Protein AF-A0A0S4UGH5-F1 (afdb_monomer_lite)

Organism: Ralstonia solanacearum (NCBI:txid305)

Sequence (175 aa):
MAAPFGVRGSTAAADANTAAAGRVADAANAARAVGTPGELASASAAGRVFVAPSGTSIPLPEMASMTNVEVRQWYLAQEAKIPSLIDSSASLEQQAYQAWSLRNTFRTAAREAMADQEAAAQLNATRPHMTWAETVKKYSSEYSGNDLWNQIIGAAQRSNSAVNKSLGVKPPGAQ

Secondary structure (DSSP, 8-state):
------------------------------------S-------SS--EEE-TTS-EEEPPPTT-B-HHHHHHHHHHHHHHHHHHS-TTS-HHHHHHHHHHHHHHHHHHHHHHBS-HHHHHHHHHHSPPPPHHHHHHHHTTT--HHHHHHHHHHHHH---HHHHHHTTPPPTT--

pLDDT: mean 75.73, std 24.91, range [29.59, 97.38]

Radius of gyration: 28.82 Å; chains: 1; bounding box: 57×75×80 Å

Structure (mmCIF, N/CA/C/O backbone):
data_AF-A0A0S4UGH5-F1
#
_entry.id   AF-A0A0S4UGH5-F1
#
loop_
_atom_site.group_PDB
_atom_site.id
_atom_site.type_symbol
_atom_site.label_atom_id
_atom_site.label_alt_id
_atom_site.label_comp_id
_atom_site.label_asym_id
_atom_site.label_entity_id
_atom_site.label_seq_id
_atom_site.pdbx_PDB_ins_code
_atom_site.Cartn_x
_atom_site.Cartn_y
_atom_site.Cartn_z
_atom_site.occupancy
_atom_site.B_iso_or_equiv
_atom_site.auth_seq_id
_atom_site.auth_comp_id
_atom_site.auth_asym_id
_atom_site.auth_atom_id
_atom_site.pdbx_PDB_model_num
ATOM 1 N N . MET A 1 1 ? -6.280 52.628 57.276 1.00 40.28 1 MET A N 1
ATOM 2 C CA . MET A 1 1 ? -5.200 52.599 58.289 1.00 40.28 1 MET A CA 1
ATOM 3 C C . MET A 1 1 ? -4.227 51.512 57.850 1.00 40.28 1 MET A C 1
ATOM 5 O O . MET A 1 1 ? -4.601 50.354 57.869 1.00 40.28 1 MET A O 1
ATOM 9 N N . ALA A 1 2 ? -3.232 51.859 57.034 1.00 40.91 2 ALA A N 1
ATOM 10 C CA . ALA A 1 2 ? -1.890 52.305 57.436 1.00 40.91 2 ALA A CA 1
ATOM 11 C C . ALA A 1 2 ? -1.014 51.129 57.915 1.00 40.91 2 ALA A C 1
ATOM 13 O O . ALA A 1 2 ? -1.174 50.641 59.028 1.00 40.91 2 ALA A O 1
ATOM 14 N N . ALA A 1 3 ? -0.101 50.693 57.040 1.00 46.31 3 ALA A N 1
ATOM 15 C CA . ALA A 1 3 ? 1.063 49.883 57.397 1.00 46.31 3 ALA A CA 1
ATOM 16 C C . ALA A 1 3 ? 2.034 50.693 58.276 1.00 46.31 3 ALA A C 1
ATOM 18 O O . ALA A 1 3 ? 1.967 51.927 58.286 1.00 46.31 3 ALA A O 1
ATOM 19 N N . PRO A 1 4 ? 3.013 50.025 58.906 1.00 54.34 4 PRO A N 1
ATOM 20 C CA . PRO A 1 4 ? 4.362 50.563 58.777 1.00 54.34 4 PRO A CA 1
ATOM 21 C C . PRO A 1 4 ? 5.455 49.522 58.500 1.00 54.34 4 PRO A C 1
ATOM 23 O O . PRO A 1 4 ? 5.439 48.381 58.953 1.00 54.34 4 PRO A O 1
ATOM 26 N N . PHE A 1 5 ? 6.415 50.025 57.730 1.00 37.19 5 PHE A N 1
ATOM 27 C CA . PHE A 1 5 ? 7.707 49.485 57.333 1.00 37.19 5 PHE A CA 1
ATOM 28 C C . PHE A 1 5 ? 8.658 49.219 58.513 1.00 37.19 5 PHE A C 1
ATOM 30 O O . PHE A 1 5 ? 8.612 49.913 59.526 1.00 37.19 5 PHE A O 1
ATOM 37 N N . GLY A 1 6 ? 9.629 48.325 58.295 1.00 37.12 6 GLY A N 1
ATOM 38 C CA . GLY A 1 6 ? 10.841 48.199 59.110 1.00 37.12 6 GLY A CA 1
ATOM 39 C C . GLY A 1 6 ? 11.999 47.583 58.317 1.00 37.12 6 GLY A C 1
ATOM 40 O O . GLY A 1 6 ? 12.003 46.390 58.049 1.00 37.12 6 GLY A O 1
ATOM 41 N N . VAL A 1 7 ? 12.957 48.426 57.924 1.00 44.06 7 VAL A N 1
ATOM 42 C CA . VAL A 1 7 ? 14.185 48.146 57.151 1.00 44.06 7 VAL A CA 1
ATOM 43 C C . VAL A 1 7 ? 15.385 47.894 58.078 1.00 44.06 7 VAL A C 1
ATOM 45 O O . VAL A 1 7 ? 15.511 48.596 59.079 1.00 44.06 7 VAL A O 1
ATOM 48 N N . ARG A 1 8 ? 16.294 46.984 57.679 1.00 39.44 8 ARG A N 1
ATOM 49 C CA . ARG A 1 8 ? 17.790 46.981 57.779 1.00 39.44 8 ARG A CA 1
ATOM 50 C C . ARG A 1 8 ? 18.245 45.516 57.645 1.00 39.44 8 ARG A C 1
ATOM 52 O O . ARG A 1 8 ? 17.693 44.670 58.325 1.00 39.44 8 ARG A O 1
ATOM 59 N N . GLY A 1 9 ? 19.157 45.086 56.774 1.00 35.06 9 GLY A N 1
ATOM 60 C CA . GLY A 1 9 ? 20.346 45.717 56.207 1.00 35.06 9 GLY A CA 1
ATOM 61 C C . GLY A 1 9 ? 21.576 45.144 56.918 1.00 35.06 9 GLY A C 1
ATOM 62 O O . GLY A 1 9 ? 21.747 45.480 58.079 1.00 35.06 9 GLY A O 1
ATOM 63 N N . SER A 1 10 ? 22.380 44.300 56.246 1.00 40.97 10 SER A N 1
ATOM 64 C CA . SER A 1 10 ? 23.797 44.026 56.580 1.00 40.97 10 SER A CA 1
ATOM 65 C C . SER A 1 10 ? 24.500 43.149 55.522 1.00 40.97 10 SER A C 1
ATOM 67 O O . SER A 1 10 ? 24.253 41.956 55.411 1.00 40.97 10 SER A O 1
ATOM 69 N N . THR A 1 11 ? 25.342 43.819 54.729 1.00 37.16 11 THR A N 1
ATOM 70 C CA . THR A 1 11 ? 26.698 43.479 54.235 1.00 37.16 11 THR A CA 1
ATOM 71 C C . THR A 1 11 ? 27.249 42.047 54.378 1.00 37.16 11 THR A C 1
ATOM 73 O O . THR A 1 11 ? 27.349 41.549 55.494 1.00 37.16 11 THR A O 1
ATOM 76 N N . ALA A 1 12 ? 27.838 41.496 53.307 1.00 35.47 12 ALA A N 1
ATOM 77 C CA . ALA A 1 12 ? 29.298 41.458 53.073 1.00 35.47 12 ALA A CA 1
ATOM 78 C C . ALA A 1 12 ? 29.670 40.454 51.958 1.00 35.47 12 ALA A C 1
ATOM 80 O O . ALA A 1 12 ? 29.052 39.406 51.807 1.00 35.47 12 ALA A O 1
ATOM 81 N N . ALA A 1 13 ? 30.677 40.834 51.174 1.00 34.38 13 ALA A N 1
ATOM 82 C CA . ALA A 1 13 ? 31.227 40.143 50.012 1.00 34.38 13 ALA A CA 1
ATOM 83 C C . ALA A 1 13 ? 32.123 38.942 50.371 1.00 34.38 13 ALA A C 1
ATOM 85 O O . ALA A 1 13 ? 32.727 38.948 51.440 1.00 34.38 13 ALA A O 1
ATOM 86 N N . ALA A 1 14 ? 32.278 37.992 49.439 1.00 38.91 14 ALA A N 1
ATOM 87 C CA . ALA A 1 14 ? 33.566 37.384 49.075 1.00 38.91 14 ALA A CA 1
ATOM 88 C C . ALA A 1 14 ? 33.411 36.402 47.898 1.00 38.91 14 ALA A C 1
ATOM 90 O O . ALA A 1 14 ? 32.453 35.636 47.812 1.00 38.91 14 ALA A O 1
ATOM 91 N N . ASP A 1 15 ? 34.387 36.478 47.006 1.00 31.86 15 ASP A N 1
ATOM 92 C CA . ASP A 1 15 ? 34.537 35.823 45.716 1.00 31.86 15 ASP A CA 1
ATOM 93 C C . ASP A 1 15 ? 34.825 34.304 45.729 1.00 31.86 15 ASP A C 1
ATOM 95 O O . ASP A 1 15 ? 35.336 33.737 46.689 1.00 31.86 15 ASP A O 1
ATOM 99 N N . ALA A 1 16 ? 34.626 33.736 44.531 1.00 33.09 16 ALA A N 1
ATOM 100 C CA . ALA A 1 16 ? 35.414 32.690 43.865 1.00 33.09 16 ALA A CA 1
ATOM 101 C C . ALA A 1 16 ? 35.185 31.184 44.159 1.00 33.09 16 ALA A C 1
ATOM 103 O O . ALA A 1 16 ? 35.637 30.616 45.145 1.00 33.09 16 ALA A O 1
ATOM 104 N N . ASN A 1 17 ? 34.696 30.541 43.086 1.00 36.12 17 ASN A N 1
ATOM 105 C CA . ASN A 1 17 ? 35.211 29.315 42.459 1.00 36.12 17 ASN A CA 1
ATOM 106 C C . ASN A 1 17 ? 34.895 27.952 43.108 1.00 36.12 17 ASN A C 1
ATOM 108 O O . ASN A 1 17 ? 35.459 27.596 44.137 1.00 36.12 17 ASN A O 1
ATOM 112 N N . THR A 1 18 ? 34.126 27.112 42.397 1.00 33.50 18 THR A N 1
ATOM 113 C CA . THR A 1 18 ? 34.580 25.805 41.854 1.00 33.50 18 THR A CA 1
ATOM 114 C C . THR A 1 18 ? 33.387 24.918 41.456 1.00 33.50 18 THR A C 1
ATOM 116 O O . THR A 1 18 ? 32.529 24.600 42.267 1.00 33.50 18 THR A O 1
ATOM 119 N N . ALA A 1 19 ? 33.384 24.539 40.174 1.00 33.03 19 ALA A N 1
ATOM 120 C CA . ALA A 1 19 ? 32.841 23.337 39.528 1.00 33.03 19 ALA A CA 1
ATOM 121 C C . ALA A 1 19 ? 31.653 22.563 40.149 1.00 33.03 19 ALA A C 1
ATOM 123 O O . ALA A 1 19 ? 31.802 21.856 41.138 1.00 33.03 19 ALA A O 1
ATOM 124 N N . ALA A 1 20 ? 30.550 22.492 39.393 1.00 32.50 20 ALA A N 1
ATOM 125 C CA . ALA A 1 20 ? 29.786 21.255 39.198 1.00 32.50 20 ALA A CA 1
ATOM 126 C C . ALA A 1 20 ? 28.926 21.371 37.928 1.00 32.50 20 ALA A C 1
ATOM 128 O O . ALA A 1 20 ? 27.955 22.122 37.876 1.00 32.50 20 ALA A O 1
ATOM 129 N N . ALA A 1 21 ? 29.302 20.631 36.884 1.00 33.34 21 ALA A N 1
ATOM 130 C CA . ALA A 1 21 ? 28.518 20.493 35.664 1.00 33.34 21 ALA A CA 1
ATOM 131 C C . ALA A 1 21 ? 27.262 19.649 35.948 1.00 33.34 21 ALA A C 1
ATOM 133 O O . ALA A 1 21 ? 27.341 18.432 36.111 1.00 33.34 21 ALA A O 1
ATOM 134 N N . GLY A 1 22 ? 26.105 20.309 36.004 1.00 31.92 22 GLY A N 1
ATOM 135 C CA . GLY A 1 22 ? 24.778 19.701 36.064 1.00 31.92 22 GLY A CA 1
ATOM 136 C C . GLY A 1 22 ? 23.994 20.046 34.801 1.00 31.92 22 GLY A C 1
ATOM 137 O O . GLY A 1 22 ? 23.848 21.212 34.452 1.00 31.92 22 GLY A O 1
ATOM 138 N N . ARG A 1 23 ? 23.538 19.009 34.097 1.00 42.38 23 ARG A N 1
ATOM 139 C CA . ARG A 1 23 ? 22.811 19.060 32.822 1.00 42.38 23 ARG A CA 1
ATOM 140 C C . ARG A 1 23 ? 21.490 19.819 32.961 1.00 42.38 23 ARG A C 1
ATOM 142 O O . ARG A 1 23 ? 20.698 19.472 33.832 1.00 42.38 23 ARG A O 1
ATOM 149 N N . VAL A 1 24 ? 21.196 20.709 32.015 1.00 32.66 24 VAL A N 1
ATOM 150 C CA . VAL A 1 24 ? 19.820 21.065 31.642 1.00 32.66 24 VAL A CA 1
ATOM 151 C C . VAL A 1 24 ? 19.722 21.227 30.126 1.00 32.66 24 VAL A C 1
ATOM 153 O O . VAL A 1 24 ? 20.649 21.700 29.474 1.00 32.66 24 VAL A O 1
ATOM 156 N N . ALA A 1 25 ? 18.613 20.723 29.596 1.00 39.62 25 ALA A N 1
ATOM 157 C CA . ALA A 1 25 ? 18.230 20.714 28.195 1.00 39.62 25 ALA A CA 1
ATOM 158 C C . ALA A 1 25 ? 18.035 22.127 27.629 1.00 39.62 25 ALA A C 1
ATOM 160 O O . ALA A 1 25 ? 17.599 23.005 28.367 1.00 39.62 25 ALA A O 1
ATOM 161 N N . ASP A 1 26 ? 18.227 22.298 26.319 1.00 31.16 26 ASP A N 1
ATOM 162 C CA . ASP A 1 26 ? 17.372 23.214 25.563 1.00 31.16 26 ASP A CA 1
ATOM 163 C C . ASP A 1 26 ? 17.260 22.829 24.084 1.00 31.16 26 ASP A C 1
ATOM 165 O O . ASP A 1 26 ? 18.188 22.308 23.461 1.00 31.16 26 ASP A O 1
ATOM 169 N N . ALA A 1 27 ? 16.055 23.042 23.570 1.00 37.12 27 ALA A N 1
ATOM 170 C CA . ALA A 1 27 ? 15.587 22.694 22.247 1.00 37.12 27 ALA A CA 1
ATOM 171 C C . ALA A 1 27 ? 16.120 23.656 21.177 1.00 37.12 27 ALA A C 1
ATOM 173 O O . ALA A 1 27 ? 16.042 24.870 21.320 1.00 37.12 27 ALA A O 1
ATOM 174 N N . ALA A 1 28 ? 16.544 23.122 20.031 1.00 32.22 28 ALA A N 1
ATOM 175 C CA . ALA A 1 28 ? 16.712 23.927 18.827 1.00 32.22 28 ALA A CA 1
ATOM 176 C C . ALA A 1 28 ? 16.399 23.095 17.580 1.00 32.22 28 ALA A C 1
ATOM 178 O O . ALA A 1 28 ? 17.244 22.360 17.073 1.00 32.22 28 ALA A O 1
ATOM 179 N N . ASN A 1 29 ? 15.178 23.223 17.061 1.00 39.34 29 ASN A N 1
ATOM 180 C CA . ASN A 1 29 ? 14.915 22.927 15.659 1.00 39.34 29 ASN A CA 1
ATOM 181 C C . ASN A 1 29 ? 13.824 23.851 15.120 1.00 39.34 29 ASN A C 1
ATOM 183 O O . ASN A 1 29 ? 12.646 23.649 15.401 1.00 39.34 29 ASN A O 1
ATOM 187 N N . ALA A 1 30 ? 14.246 24.862 14.360 1.00 31.06 30 ALA A N 1
ATOM 188 C CA . ALA A 1 30 ? 13.644 25.254 13.088 1.00 31.06 30 ALA A CA 1
ATOM 189 C C . ALA A 1 30 ? 14.332 26.527 12.571 1.00 31.06 30 ALA A C 1
ATOM 191 O O . ALA A 1 30 ? 14.172 27.592 13.159 1.00 31.06 30 ALA A O 1
ATOM 192 N N . ALA A 1 31 ? 15.048 26.431 11.445 1.00 30.95 31 ALA A N 1
ATOM 193 C CA . ALA A 1 31 ? 14.698 27.15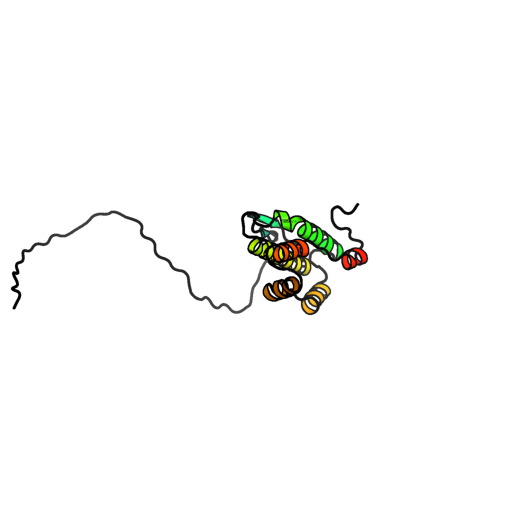6 10.216 1.00 30.95 31 ALA A CA 1
ATOM 194 C C . ALA A 1 31 ? 15.845 27.191 9.184 1.00 30.95 31 ALA A C 1
ATOM 196 O O . ALA A 1 31 ? 16.907 27.752 9.425 1.00 30.95 31 ALA A O 1
ATOM 197 N N . ARG A 1 32 ? 15.487 26.731 7.976 1.00 33.28 32 ARG A N 1
ATOM 198 C CA . ARG A 1 32 ? 15.864 27.257 6.647 1.00 33.28 32 ARG A CA 1
ATOM 199 C C . ARG A 1 32 ? 17.319 27.112 6.191 1.00 33.28 32 ARG A C 1
ATOM 201 O O . ARG A 1 32 ? 18.137 28.002 6.372 1.00 33.28 32 ARG A O 1
ATOM 208 N N . ALA A 1 33 ? 17.526 26.106 5.344 1.00 32.38 33 ALA A N 1
ATOM 209 C CA . ALA A 1 33 ? 18.368 26.253 4.162 1.00 32.38 33 ALA A CA 1
ATOM 210 C C . ALA A 1 33 ? 17.492 26.064 2.912 1.00 32.38 33 ALA A C 1
ATOM 212 O O . ALA A 1 33 ? 16.889 25.013 2.707 1.00 32.38 33 ALA A O 1
ATOM 213 N N . VAL A 1 34 ? 17.379 27.131 2.121 1.00 37.91 34 VAL A N 1
ATOM 214 C CA . VAL A 1 34 ? 16.876 27.117 0.744 1.00 37.91 34 VAL A CA 1
ATOM 215 C C . VAL A 1 34 ? 18.052 26.693 -0.135 1.00 37.91 34 VAL A C 1
ATOM 217 O O . VAL A 1 34 ? 19.085 27.355 -0.105 1.00 37.91 34 VAL A O 1
ATOM 220 N N . GLY A 1 35 ? 17.904 25.610 -0.895 1.00 32.28 35 GLY A N 1
ATOM 221 C CA . GLY A 1 35 ? 18.865 25.175 -1.909 1.00 32.28 35 GLY A CA 1
ATOM 222 C C . GLY A 1 35 ? 18.127 24.802 -3.192 1.00 32.28 35 GLY A C 1
ATOM 223 O O . GLY A 1 35 ? 17.286 23.907 -3.187 1.00 32.28 35 GLY A O 1
ATOM 224 N N . THR A 1 36 ? 18.386 25.551 -4.260 1.00 29.59 36 THR A N 1
ATOM 225 C CA . THR A 1 36 ? 17.881 25.345 -5.628 1.00 29.59 36 THR A CA 1
ATOM 226 C C . THR A 1 36 ? 18.605 24.169 -6.324 1.00 29.59 36 THR A C 1
ATOM 228 O O . THR A 1 36 ? 19.635 23.712 -5.831 1.00 29.59 36 THR A O 1
ATOM 231 N N . PRO A 1 37 ? 18.063 23.650 -7.446 1.00 46.91 37 PRO A N 1
ATOM 232 C CA . PRO A 1 37 ? 18.258 22.283 -7.912 1.00 46.91 37 PRO A CA 1
ATOM 233 C C . PRO A 1 37 ? 19.478 22.123 -8.822 1.00 46.91 37 PRO A C 1
ATOM 235 O O . PRO A 1 37 ? 19.705 22.906 -9.741 1.00 46.91 37 PRO A O 1
ATOM 238 N N . GLY A 1 38 ? 20.206 21.039 -8.606 1.00 36.56 38 GLY A N 1
ATOM 239 C CA . GLY A 1 38 ? 21.320 20.609 -9.435 1.00 36.56 38 GLY A CA 1
ATOM 240 C C . GLY A 1 38 ? 22.216 19.724 -8.593 1.00 36.56 38 GLY A C 1
ATOM 241 O O . GLY A 1 38 ? 22.590 20.128 -7.501 1.00 36.56 38 GLY A O 1
ATOM 242 N N . GLU A 1 39 ? 22.529 18.536 -9.106 1.00 34.47 39 GLU A N 1
ATOM 243 C CA . GLU A 1 39 ? 23.442 17.556 -8.500 1.00 34.47 39 GLU A CA 1
ATOM 244 C C . GLU A 1 39 ? 22.800 16.551 -7.527 1.00 34.47 39 GLU A C 1
ATOM 246 O O . GLU A 1 39 ? 22.975 16.592 -6.314 1.00 34.47 39 GLU A O 1
ATOM 251 N N . LEU A 1 40 ? 22.109 15.553 -8.088 1.00 35.97 40 LEU A N 1
ATOM 252 C CA . LEU A 1 40 ? 22.080 14.221 -7.474 1.00 35.97 40 LEU A CA 1
ATOM 253 C C . LEU A 1 40 ? 23.015 13.314 -8.269 1.00 35.97 40 LEU A C 1
ATOM 255 O O . LEU A 1 40 ? 22.609 12.525 -9.120 1.00 35.97 40 LEU A O 1
ATOM 259 N N . ALA A 1 41 ? 24.301 13.513 -7.996 1.00 31.09 41 ALA A N 1
ATOM 260 C CA . ALA A 1 41 ? 25.351 12.565 -8.290 1.00 31.09 41 ALA A CA 1
ATOM 261 C C . ALA A 1 41 ? 25.117 11.255 -7.513 1.00 31.09 41 ALA A C 1
ATOM 263 O O . ALA A 1 41 ? 24.765 11.267 -6.335 1.00 31.09 41 ALA A O 1
ATOM 264 N N . SER A 1 42 ? 25.384 10.142 -8.199 1.00 33.12 42 SER A N 1
ATOM 265 C CA . SER A 1 42 ? 25.725 8.830 -7.638 1.00 33.12 42 SER A CA 1
ATOM 266 C C . SER A 1 42 ? 24.676 8.170 -6.738 1.00 33.12 42 SER A C 1
ATOM 268 O O . SER A 1 42 ? 24.778 8.165 -5.511 1.00 33.12 42 SER A O 1
ATOM 270 N N . ALA A 1 43 ? 23.713 7.496 -7.375 1.00 37.81 43 ALA A N 1
ATOM 271 C CA . ALA A 1 43 ? 22.933 6.441 -6.739 1.00 37.81 43 ALA A CA 1
ATOM 272 C C . ALA A 1 43 ? 23.883 5.342 -6.230 1.00 37.81 43 ALA A C 1
ATOM 274 O O . ALA A 1 43 ? 24.432 4.555 -7.000 1.00 37.81 43 ALA A O 1
ATOM 275 N N . SER A 1 44 ? 24.106 5.319 -4.918 1.00 38.91 44 SER A N 1
ATOM 276 C CA . SER A 1 44 ? 24.668 4.158 -4.240 1.00 38.91 44 SER A CA 1
ATOM 277 C C . SER A 1 44 ? 23.692 2.993 -4.411 1.00 38.91 44 SER A C 1
ATOM 279 O O . SER A 1 44 ? 22.529 3.114 -4.030 1.00 38.91 44 SER A O 1
ATOM 281 N N . ALA A 1 45 ? 24.173 1.879 -4.966 1.00 44.06 45 ALA A N 1
ATOM 282 C CA . ALA A 1 45 ? 23.472 0.603 -5.158 1.00 44.06 45 ALA A CA 1
ATOM 283 C C . ALA A 1 45 ? 23.165 -0.134 -3.829 1.00 44.06 45 ALA A C 1
ATOM 285 O O . ALA A 1 45 ? 23.260 -1.357 -3.731 1.00 44.06 45 ALA A O 1
ATOM 286 N N . ALA A 1 46 ? 22.850 0.618 -2.773 1.00 44.31 46 ALA A N 1
ATOM 287 C CA . ALA A 1 46 ? 22.328 0.112 -1.517 1.00 44.31 46 ALA A CA 1
ATOM 288 C C . ALA A 1 46 ? 20.805 0.271 -1.565 1.00 44.31 46 ALA A C 1
ATOM 290 O O . ALA A 1 46 ? 20.285 1.383 -1.472 1.00 44.31 46 ALA A O 1
ATOM 291 N N . GLY A 1 47 ? 20.118 -0.856 -1.768 1.00 62.09 47 GLY A N 1
ATOM 292 C CA . GLY A 1 47 ? 18.687 -0.924 -2.047 1.00 62.09 47 GLY A CA 1
ATOM 293 C C . GLY A 1 47 ? 17.838 -0.029 -1.146 1.00 62.09 47 GLY A C 1
ATOM 294 O O . GLY A 1 47 ? 18.042 0.062 0.065 1.00 62.09 47 GLY A O 1
ATOM 295 N N . ARG A 1 48 ? 16.857 0.640 -1.751 1.00 82.69 48 ARG A N 1
ATOM 296 C CA . ARG A 1 48 ? 15.910 1.506 -1.044 1.00 82.69 48 ARG A CA 1
ATOM 297 C C . ARG A 1 48 ? 15.148 0.676 -0.010 1.00 82.69 48 ARG A C 1
ATOM 299 O O . ARG A 1 48 ? 14.567 -0.344 -0.359 1.00 82.69 48 ARG A O 1
ATOM 306 N N . VAL A 1 49 ? 15.121 1.096 1.252 1.00 86.50 49 VAL A N 1
ATOM 307 C CA . VAL A 1 49 ? 14.405 0.384 2.325 1.00 86.50 49 VAL A CA 1
ATOM 308 C C . VAL A 1 49 ? 13.255 1.242 2.835 1.00 86.50 49 VAL A C 1
ATOM 310 O O . VAL A 1 49 ? 13.437 2.415 3.151 1.00 86.50 49 VAL A O 1
ATOM 313 N N . PHE A 1 50 ? 12.072 0.644 2.944 1.00 88.06 50 PHE A N 1
ATOM 314 C CA . PHE A 1 50 ? 10.912 1.237 3.597 1.00 88.06 50 PHE A CA 1
ATOM 315 C C . PHE A 1 50 ? 10.686 0.577 4.960 1.00 88.06 50 PHE A C 1
ATOM 317 O O . PHE A 1 50 ? 10.660 -0.648 5.057 1.00 88.06 50 PHE A O 1
ATOM 324 N N . VAL A 1 51 ? 10.504 1.373 6.014 1.00 91.44 51 VAL A N 1
ATOM 325 C CA . VAL A 1 51 ? 10.201 0.866 7.361 1.00 91.44 51 VAL A CA 1
ATOM 326 C C . VAL A 1 51 ? 8.696 0.946 7.591 1.00 91.44 51 VAL A C 1
ATOM 328 O O . VAL A 1 51 ? 8.111 2.027 7.561 1.00 91.44 51 VAL A O 1
ATOM 331 N N . ALA A 1 52 ? 8.067 -0.209 7.793 1.00 90.19 52 ALA A N 1
ATOM 332 C CA . ALA A 1 52 ? 6.637 -0.308 8.040 1.00 90.19 52 ALA A CA 1
ATOM 333 C C . ALA A 1 52 ? 6.259 0.087 9.480 1.00 90.19 52 ALA A C 1
ATOM 335 O O . ALA A 1 52 ? 7.111 0.027 10.368 1.00 90.19 52 ALA A O 1
ATOM 336 N N . PRO A 1 53 ? 4.981 0.423 9.743 1.00 87.62 53 PRO A N 1
ATOM 337 C CA . PRO A 1 53 ? 4.483 0.695 11.095 1.00 87.62 53 PRO A CA 1
ATOM 338 C C . PRO A 1 53 ? 4.761 -0.419 12.113 1.00 87.62 53 PRO A C 1
ATOM 340 O O . PRO A 1 53 ? 5.008 -0.125 13.275 1.00 87.62 53 PRO A O 1
ATOM 343 N N . SER A 1 54 ? 4.810 -1.684 11.680 1.00 87.38 54 SER A N 1
ATOM 344 C CA . SER A 1 54 ? 5.208 -2.816 12.531 1.00 87.38 54 SER A CA 1
ATOM 345 C C . SER A 1 54 ? 6.703 -2.855 12.891 1.00 87.38 54 SER A C 1
ATOM 347 O O . SER A 1 54 ? 7.147 -3.776 13.571 1.00 87.38 54 SER A O 1
ATOM 349 N N . GLY A 1 55 ? 7.510 -1.914 12.392 1.00 87.81 55 GLY A N 1
ATOM 350 C CA . GLY A 1 55 ? 8.970 -1.910 12.514 1.00 87.81 55 GLY A CA 1
ATOM 351 C C . GLY A 1 55 ? 9.686 -2.806 11.497 1.00 87.81 55 GLY A C 1
ATOM 352 O O . GLY A 1 55 ? 10.914 -2.849 11.469 1.00 87.81 55 GLY A O 1
ATOM 353 N N . THR A 1 56 ? 8.947 -3.503 10.628 1.00 89.94 56 THR A N 1
ATOM 354 C CA . THR A 1 56 ? 9.536 -4.377 9.605 1.00 89.94 56 THR A CA 1
ATOM 355 C C . THR A 1 56 ? 10.186 -3.556 8.491 1.00 89.94 56 THR A C 1
ATOM 357 O O . THR A 1 56 ? 9.544 -2.699 7.883 1.00 89.94 56 THR A O 1
ATOM 360 N N . SER A 1 57 ? 11.452 -3.842 8.181 1.00 90.06 57 SER A N 1
ATOM 361 C CA . SER A 1 57 ? 12.156 -3.262 7.034 1.00 90.06 57 SER A CA 1
ATOM 362 C C . SER A 1 57 ? 11.842 -4.026 5.748 1.00 90.06 57 SER A C 1
ATOM 364 O O . SER A 1 57 ? 12.018 -5.241 5.672 1.00 90.06 57 SER A O 1
ATOM 366 N N . ILE A 1 58 ? 11.396 -3.309 4.721 1.00 88.62 58 ILE A N 1
ATOM 367 C CA . ILE A 1 58 ? 10.998 -3.860 3.426 1.00 88.62 58 ILE A CA 1
ATOM 368 C C . ILE A 1 58 ? 11.945 -3.318 2.356 1.00 88.62 58 ILE A C 1
ATOM 370 O O . ILE A 1 58 ? 11.970 -2.103 2.141 1.00 88.62 58 ILE A O 1
ATOM 374 N N . PRO A 1 59 ? 12.699 -4.180 1.653 1.00 90.12 59 PRO A N 1
ATOM 375 C CA . PRO A 1 59 ? 13.475 -3.742 0.506 1.00 90.12 59 PRO A CA 1
ATOM 376 C C . PRO A 1 59 ? 12.527 -3.379 -0.642 1.00 90.12 59 PRO A C 1
ATOM 378 O O . PRO A 1 59 ? 11.694 -4.183 -1.077 1.00 90.12 59 PRO A O 1
ATOM 381 N N . LEU A 1 60 ? 12.650 -2.147 -1.118 1.00 91.00 60 LEU A N 1
ATOM 382 C CA . LEU A 1 60 ? 12.010 -1.665 -2.327 1.00 91.00 60 LEU A CA 1
ATOM 383 C C . LEU A 1 60 ? 12.901 -1.980 -3.536 1.00 91.00 60 LEU A C 1
ATOM 385 O O . LEU A 1 60 ? 14.127 -1.941 -3.430 1.00 91.00 60 LEU A O 1
ATOM 389 N N . PRO A 1 61 ? 12.294 -2.265 -4.693 1.00 90.81 61 PRO A N 1
ATOM 390 C CA . PRO A 1 61 ? 13.029 -2.515 -5.919 1.00 90.81 61 PRO A CA 1
ATOM 391 C C . PRO A 1 61 ? 13.825 -1.288 -6.379 1.00 90.81 61 PRO A C 1
ATOM 393 O O . PRO A 1 61 ? 13.436 -0.134 -6.139 1.00 90.81 61 PRO A O 1
ATOM 396 N N . GLU A 1 62 ? 14.928 -1.568 -7.071 1.00 90.81 62 GLU A N 1
ATOM 397 C CA . GLU A 1 62 ? 15.732 -0.592 -7.808 1.00 90.81 62 GLU A CA 1
ATOM 398 C C . GLU A 1 62 ? 14.864 0.118 -8.859 1.00 90.81 62 GLU A C 1
ATOM 400 O O . GLU A 1 62 ? 13.961 -0.482 -9.454 1.00 90.81 62 GLU A O 1
ATOM 405 N N . MET A 1 63 ? 15.119 1.404 -9.096 1.00 90.81 63 MET A N 1
ATOM 406 C CA . MET A 1 63 ? 14.345 2.165 -10.081 1.00 90.81 63 MET A CA 1
ATOM 407 C C . MET A 1 63 ? 14.640 1.681 -11.501 1.00 90.81 63 MET A C 1
ATOM 409 O O . MET A 1 63 ? 15.776 1.338 -11.812 1.00 90.81 63 MET A O 1
ATOM 413 N N . ALA A 1 64 ? 13.617 1.673 -12.357 1.00 91.88 64 ALA A N 1
ATOM 414 C CA . ALA A 1 64 ? 13.703 1.288 -13.767 1.00 91.88 64 ALA A CA 1
ATOM 415 C C . ALA A 1 64 ? 14.410 -0.061 -14.032 1.00 91.88 64 ALA A C 1
ATOM 417 O O . ALA A 1 64 ? 15.060 -0.231 -15.061 1.00 91.88 64 ALA A O 1
ATOM 418 N N . SER A 1 65 ? 14.296 -1.018 -13.106 1.00 91.25 65 SER A N 1
ATOM 419 C CA . SER A 1 65 ? 15.089 -2.256 -13.111 1.00 91.25 65 SER A CA 1
ATOM 420 C C . SER A 1 65 ? 14.294 -3.523 -13.432 1.00 91.25 65 SER A C 1
ATOM 422 O O . SER A 1 65 ? 14.887 -4.553 -13.738 1.00 91.25 65 SER A O 1
ATOM 424 N N . MET A 1 66 ? 12.961 -3.469 -13.365 1.00 91.00 66 MET A N 1
ATOM 425 C CA . MET A 1 66 ? 12.091 -4.642 -13.450 1.00 91.00 66 MET A CA 1
ATOM 426 C C . MET A 1 66 ? 11.167 -4.567 -14.664 1.00 91.00 66 MET A C 1
ATOM 428 O O . MET A 1 66 ? 10.630 -3.510 -15.007 1.00 91.00 66 MET A O 1
ATOM 432 N N . THR A 1 67 ? 10.904 -5.712 -15.288 1.00 92.19 67 THR A N 1
ATOM 433 C CA . THR A 1 67 ? 9.866 -5.830 -16.317 1.00 92.19 67 THR A CA 1
ATOM 434 C C . THR A 1 67 ? 8.469 -5.646 -15.716 1.00 92.19 67 THR A C 1
ATOM 436 O O . THR A 1 67 ? 8.239 -5.858 -14.524 1.00 92.19 67 THR A O 1
ATOM 439 N N . ASN A 1 68 ? 7.480 -5.320 -16.552 1.00 88.69 68 ASN A N 1
ATOM 440 C CA . ASN A 1 68 ? 6.089 -5.138 -16.110 1.00 88.69 68 ASN A CA 1
ATOM 441 C C . ASN A 1 68 ? 5.518 -6.369 -15.375 1.00 88.69 68 ASN A C 1
ATOM 443 O O . ASN A 1 68 ? 4.697 -6.229 -14.465 1.00 88.69 68 ASN A O 1
ATOM 447 N N . VAL A 1 69 ? 5.962 -7.575 -15.747 1.00 89.81 69 VAL A N 1
ATOM 448 C CA . VAL A 1 69 ? 5.552 -8.836 -15.110 1.00 89.81 69 VAL A CA 1
ATOM 449 C C . VAL A 1 69 ? 6.183 -8.969 -13.724 1.00 89.81 69 VAL A C 1
ATOM 451 O O . VAL A 1 69 ? 5.470 -9.243 -12.757 1.00 89.81 69 VAL A O 1
ATOM 454 N N . GLU A 1 70 ? 7.487 -8.721 -13.602 1.00 91.38 70 GLU A N 1
ATOM 455 C CA . GLU A 1 70 ? 8.203 -8.782 -12.323 1.00 91.38 70 GLU A CA 1
ATOM 456 C C . GLU A 1 70 ? 7.683 -7.723 -11.344 1.00 91.38 70 GLU A C 1
ATOM 458 O O . GLU A 1 70 ? 7.410 -8.035 -10.184 1.00 91.38 70 GLU A O 1
ATOM 463 N N . VAL A 1 71 ? 7.457 -6.488 -11.812 1.00 92.25 71 VAL A N 1
ATOM 464 C CA . VAL A 1 71 ? 6.832 -5.422 -11.011 1.00 92.25 71 VAL A CA 1
ATOM 465 C C . VAL A 1 71 ? 5.477 -5.878 -10.482 1.00 92.25 71 VAL A C 1
ATOM 467 O O . VAL A 1 71 ? 5.156 -5.668 -9.309 1.00 92.25 71 VAL A O 1
ATOM 470 N N . ARG A 1 72 ? 4.665 -6.529 -11.327 1.00 91.38 72 ARG A N 1
ATOM 471 C CA . ARG A 1 72 ? 3.350 -7.020 -10.915 1.00 91.38 72 ARG A CA 1
ATOM 472 C C . ARG A 1 72 ? 3.460 -8.113 -9.858 1.00 91.38 72 ARG A C 1
ATOM 474 O O . ARG A 1 72 ? 2.718 -8.062 -8.880 1.00 91.38 72 ARG A O 1
ATOM 481 N N . GLN A 1 73 ? 4.363 -9.073 -10.037 1.00 90.62 73 GLN A N 1
ATOM 482 C CA . GLN A 1 73 ? 4.608 -10.141 -9.065 1.00 90.62 73 GLN A CA 1
ATOM 483 C C . GLN A 1 73 ? 5.074 -9.579 -7.721 1.00 90.62 73 GLN A C 1
ATOM 485 O O . GLN A 1 73 ? 4.518 -9.938 -6.681 1.00 90.62 73 GLN A O 1
ATOM 490 N N . TRP A 1 74 ? 6.030 -8.647 -7.743 1.00 92.69 74 TRP A N 1
ATOM 491 C CA . TRP A 1 74 ? 6.504 -7.971 -6.540 1.00 9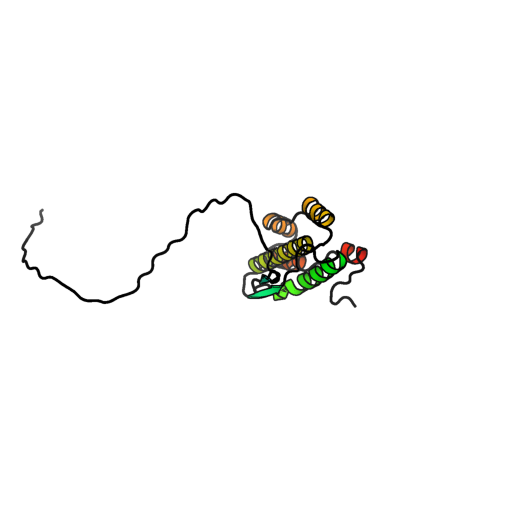2.69 74 TRP A CA 1
ATOM 492 C C . TRP A 1 74 ? 5.365 -7.231 -5.837 1.00 92.69 74 TRP A C 1
ATOM 494 O O . TRP A 1 74 ? 5.152 -7.431 -4.643 1.00 92.69 74 TRP A O 1
ATOM 504 N N . TYR A 1 75 ? 4.570 -6.451 -6.575 1.00 92.56 75 TYR A N 1
ATOM 505 C CA . TYR A 1 75 ? 3.444 -5.705 -6.011 1.00 92.56 75 TYR A CA 1
ATOM 506 C C . TYR A 1 75 ? 2.405 -6.620 -5.348 1.00 92.56 75 TYR A C 1
ATOM 508 O O . TYR A 1 75 ? 1.971 -6.344 -4.232 1.00 92.56 75 TYR A O 1
ATOM 516 N N . LEU A 1 76 ? 2.049 -7.740 -5.990 1.00 90.81 76 LEU A N 1
ATOM 517 C CA . LEU A 1 76 ? 1.122 -8.730 -5.425 1.00 90.81 76 LEU A CA 1
ATOM 518 C C . LEU A 1 76 ? 1.662 -9.357 -4.136 1.00 90.81 76 LEU A C 1
ATOM 520 O O . LEU A 1 76 ? 0.910 -9.559 -3.183 1.00 90.81 76 LEU A O 1
ATOM 524 N N . ALA A 1 77 ? 2.965 -9.641 -4.090 1.00 91.38 77 ALA A N 1
ATOM 525 C CA . ALA A 1 77 ? 3.609 -10.150 -2.888 1.00 91.38 77 ALA A CA 1
ATOM 526 C C . ALA A 1 77 ? 3.591 -9.124 -1.743 1.00 91.38 77 ALA A C 1
ATOM 528 O O . ALA A 1 77 ? 3.461 -9.522 -0.587 1.00 91.38 77 ALA A O 1
ATOM 529 N N . GLN A 1 78 ? 3.693 -7.823 -2.038 1.00 91.81 78 GLN A N 1
ATOM 530 C CA . GLN A 1 78 ? 3.586 -6.781 -1.013 1.00 91.81 78 GLN A CA 1
ATOM 531 C C . GLN A 1 78 ? 2.143 -6.563 -0.542 1.00 91.81 78 GLN A C 1
ATOM 533 O O . GLN A 1 78 ? 1.930 -6.453 0.663 1.00 91.81 78 GLN A O 1
ATOM 538 N N . GLU A 1 79 ? 1.146 -6.565 -1.442 1.00 91.12 79 GLU A N 1
ATOM 539 C CA . GLU A 1 79 ? -0.278 -6.454 -1.064 1.00 91.12 79 GLU A CA 1
ATOM 540 C C . GLU A 1 79 ? -0.671 -7.542 -0.046 1.00 91.12 79 GLU A C 1
ATOM 542 O O . GLU A 1 79 ? -1.332 -7.246 0.949 1.00 91.12 79 GLU A O 1
ATOM 547 N N . ALA A 1 80 ? -0.186 -8.775 -0.235 1.00 90.62 80 ALA A N 1
ATOM 548 C CA . ALA A 1 80 ? -0.428 -9.891 0.682 1.00 90.62 80 ALA A CA 1
ATOM 549 C C . ALA A 1 80 ? 0.236 -9.725 2.064 1.00 90.62 80 ALA A C 1
ATOM 551 O O . ALA A 1 80 ? -0.231 -10.300 3.044 1.00 90.62 80 ALA A O 1
ATOM 552 N N . LYS A 1 81 ? 1.318 -8.942 2.162 1.00 92.12 81 LYS A N 1
ATOM 553 C CA . LYS A 1 81 ? 2.056 -8.715 3.416 1.00 92.12 81 LYS A CA 1
ATOM 554 C C . LYS A 1 81 ? 1.491 -7.570 4.248 1.00 92.12 81 LYS A C 1
ATOM 556 O O . LYS A 1 81 ? 1.790 -7.515 5.438 1.00 92.12 81 LYS A O 1
ATOM 561 N N . ILE A 1 82 ? 0.666 -6.688 3.676 1.00 93.25 82 ILE A N 1
ATOM 562 C CA . ILE A 1 82 ? 0.120 -5.503 4.366 1.00 93.25 82 ILE A CA 1
ATOM 563 C C . ILE A 1 82 ? -0.424 -5.818 5.776 1.00 93.25 82 ILE A C 1
ATOM 565 O O . ILE A 1 82 ? -0.059 -5.086 6.695 1.00 93.25 82 ILE A O 1
ATOM 569 N N . PRO A 1 83 ? -1.198 -6.898 6.013 1.00 91.88 83 PRO A N 1
ATOM 570 C CA . PRO A 1 83 ? -1.721 -7.202 7.351 1.00 91.88 83 PRO A CA 1
ATOM 571 C C . PRO A 1 83 ? -0.647 -7.446 8.415 1.00 91.88 83 PRO A C 1
ATOM 573 O O . PRO A 1 83 ? -0.862 -7.141 9.578 1.00 91.88 83 PRO A O 1
ATOM 576 N N . SER A 1 84 ? 0.517 -7.975 8.026 1.00 93.19 84 SER A N 1
ATOM 577 C CA . SER A 1 84 ? 1.658 -8.192 8.934 1.00 93.19 84 SER A CA 1
ATOM 578 C C . SER A 1 84 ? 2.531 -6.949 9.147 1.00 93.19 84 SER A C 1
ATOM 580 O O . SER A 1 84 ? 3.447 -6.955 9.967 1.00 93.19 84 SER A O 1
ATOM 582 N N . LEU A 1 85 ? 2.282 -5.887 8.381 1.00 93.38 85 LEU A N 1
ATOM 583 C CA . LEU A 1 85 ? 3.103 -4.677 8.354 1.00 93.38 85 LEU A CA 1
ATOM 584 C C . LEU A 1 85 ? 2.469 -3.504 9.107 1.00 93.38 85 LEU A C 1
ATOM 586 O O . LEU A 1 85 ? 3.143 -2.508 9.369 1.00 93.38 85 LEU A O 1
ATOM 590 N N . ILE A 1 86 ? 1.188 -3.617 9.445 1.00 93.81 86 ILE A N 1
ATOM 591 C CA . ILE A 1 86 ? 0.474 -2.651 10.278 1.00 93.81 86 ILE A CA 1
ATOM 592 C C . ILE A 1 86 ? 0.686 -2.947 11.765 1.00 93.81 86 ILE A C 1
ATOM 594 O O . ILE A 1 86 ? 0.954 -4.079 12.163 1.00 93.81 86 ILE A O 1
ATOM 598 N N . ASP A 1 87 ? 0.538 -1.918 12.587 1.00 94.12 87 ASP A N 1
ATOM 599 C CA . ASP A 1 87 ? 0.504 -2.033 14.038 1.00 94.12 87 ASP A CA 1
ATOM 600 C C . ASP A 1 87 ? -0.902 -2.448 14.495 1.00 94.12 87 ASP A C 1
ATOM 602 O O . ASP A 1 87 ? -1.824 -1.632 14.562 1.00 94.12 87 ASP A O 1
ATOM 606 N N . SER A 1 88 ? -1.066 -3.729 14.830 1.00 92.12 88 SER A N 1
ATOM 607 C CA . SER A 1 88 ? -2.338 -4.291 15.297 1.00 92.12 88 SER A CA 1
ATOM 608 C C . SER A 1 88 ? -2.773 -3.792 16.681 1.00 92.12 88 SER A C 1
ATOM 610 O O . SER A 1 88 ? -3.903 -4.062 17.083 1.00 92.12 88 SER A O 1
ATOM 612 N N . SER A 1 89 ? -1.898 -3.103 17.426 1.00 94.50 89 SER A N 1
ATOM 613 C CA . SER A 1 89 ? -2.235 -2.509 18.728 1.00 94.50 89 SER A CA 1
ATOM 614 C C . SER A 1 89 ? -2.904 -1.134 18.607 1.00 94.50 89 SER A C 1
ATOM 616 O O . SER A 1 89 ? -3.543 -0.671 19.553 1.00 94.50 89 SER A O 1
ATOM 618 N N . ALA A 1 90 ? -2.806 -0.496 17.436 1.00 94.62 90 ALA A N 1
ATOM 619 C CA . ALA A 1 90 ? -3.432 0.788 17.155 1.00 94.62 90 ALA A CA 1
ATOM 620 C C . ALA A 1 90 ? -4.960 0.669 16.984 1.00 94.62 90 ALA A C 1
ATOM 622 O O . ALA A 1 90 ? -5.511 -0.419 16.805 1.00 94.62 90 ALA A O 1
ATOM 623 N N . SER A 1 91 ? -5.672 1.801 16.989 1.00 96.88 91 SER A N 1
ATOM 624 C CA . SER A 1 91 ? -7.112 1.817 16.690 1.00 96.88 91 SER A CA 1
ATOM 625 C C . SER A 1 91 ? -7.398 1.353 15.255 1.00 96.88 91 SER A C 1
ATOM 627 O O . SER A 1 91 ? -6.550 1.484 14.374 1.00 96.88 91 SER A O 1
ATOM 629 N N . LEU A 1 92 ? -8.613 0.859 14.984 1.00 96.38 92 LEU A N 1
ATOM 630 C CA . LEU A 1 92 ? -8.986 0.389 13.641 1.00 96.38 92 LEU A CA 1
ATOM 631 C C . LEU A 1 92 ? -8.836 1.469 12.560 1.00 96.38 92 LEU A C 1
ATOM 633 O O . LEU A 1 92 ? -8.406 1.167 11.451 1.00 96.38 92 LEU A O 1
ATOM 637 N N . GLU A 1 93 ? -9.136 2.727 12.883 1.00 96.50 93 GLU A N 1
ATOM 638 C CA . GLU A 1 93 ? -8.913 3.848 11.966 1.00 96.50 93 GLU A CA 1
ATOM 639 C C . GLU A 1 93 ? -7.422 4.024 11.644 1.00 96.50 93 GLU A C 1
ATOM 641 O O . GLU A 1 93 ? -7.050 4.172 10.480 1.00 96.50 93 GLU A O 1
ATOM 646 N N . GLN A 1 94 ? -6.553 3.949 12.657 1.00 97.25 94 GLN A N 1
ATOM 647 C CA . GLN A 1 94 ? -5.106 4.038 12.461 1.00 97.25 94 GLN A CA 1
ATOM 648 C C . GLN A 1 94 ? -4.570 2.839 11.676 1.00 97.25 94 GLN A C 1
ATOM 650 O O . GLN A 1 94 ? -3.780 3.021 10.752 1.00 97.25 94 GLN A O 1
ATOM 655 N N . GLN A 1 95 ? -5.049 1.627 11.959 1.00 97.19 95 GLN A N 1
ATOM 656 C CA . GLN A 1 95 ? -4.731 0.433 11.173 1.00 97.19 95 GLN A CA 1
ATOM 657 C C . GLN A 1 95 ? -5.159 0.589 9.705 1.00 97.19 95 GLN A C 1
ATOM 659 O O . GLN A 1 95 ? -4.398 0.257 8.793 1.00 97.19 95 GLN A O 1
ATOM 664 N N . ALA A 1 96 ? -6.343 1.153 9.454 1.00 97.06 96 ALA A N 1
ATOM 665 C CA . ALA A 1 96 ? -6.836 1.436 8.109 1.00 97.06 96 ALA A CA 1
ATOM 666 C C . ALA A 1 96 ? -5.981 2.480 7.381 1.00 97.06 96 ALA A C 1
ATOM 668 O O . ALA A 1 96 ? -5.640 2.282 6.212 1.00 97.06 96 ALA A O 1
ATOM 669 N N . TYR A 1 97 ? -5.585 3.552 8.070 1.00 97.00 97 TYR A N 1
ATOM 670 C CA . TYR A 1 97 ? -4.677 4.558 7.524 1.00 97.00 97 TYR A CA 1
ATOM 671 C C . TYR A 1 97 ? -3.309 3.959 7.178 1.00 97.00 97 TYR A C 1
ATOM 673 O O . TYR A 1 97 ? -2.791 4.181 6.082 1.00 97.00 97 TYR A O 1
ATOM 681 N N . GLN A 1 98 ? -2.746 3.143 8.071 1.00 97.19 98 GLN A N 1
ATOM 682 C CA . GLN A 1 98 ? -1.481 2.446 7.849 1.00 97.19 98 GLN A CA 1
ATOM 683 C C . GLN A 1 98 ? -1.559 1.500 6.644 1.00 97.19 98 GLN A C 1
ATOM 685 O O . GLN A 1 98 ? -0.695 1.558 5.769 1.00 97.19 98 GLN A O 1
ATOM 690 N N . ALA A 1 99 ? -2.612 0.684 6.543 1.00 96.50 99 ALA A N 1
ATOM 691 C CA . ALA A 1 99 ? -2.820 -0.226 5.418 1.00 96.50 99 ALA A CA 1
ATOM 692 C C . ALA A 1 99 ? -2.972 0.528 4.082 1.00 96.50 99 ALA A C 1
ATOM 694 O O . ALA A 1 99 ? -2.354 0.164 3.077 1.00 96.50 99 ALA A O 1
ATOM 695 N N . TRP A 1 100 ? -3.759 1.609 4.071 1.00 96.56 100 TRP A N 1
ATOM 696 C CA . TRP A 1 100 ? -3.927 2.485 2.909 1.00 96.56 100 TRP A CA 1
ATOM 697 C C . TRP A 1 100 ? -2.602 3.131 2.481 1.00 96.56 100 TRP A C 1
ATOM 699 O O . TRP A 1 100 ? -2.260 3.119 1.294 1.00 96.56 100 TRP A O 1
ATOM 709 N N . SER A 1 101 ? -1.839 3.646 3.446 1.00 95.50 101 SER A N 1
ATOM 710 C CA . SER A 1 101 ? -0.542 4.283 3.216 1.00 95.50 101 SER A CA 1
ATOM 711 C C . SER A 1 101 ? 0.468 3.287 2.642 1.00 95.50 101 SER A C 1
ATOM 713 O O . SER A 1 101 ? 1.039 3.539 1.581 1.00 95.50 101 SER A O 1
ATOM 715 N N . LEU A 1 102 ? 0.596 2.101 3.253 1.00 95.38 102 LEU A N 1
ATOM 716 C CA . LEU A 1 102 ? 1.455 1.010 2.778 1.00 95.38 102 LEU A CA 1
ATOM 717 C C . LEU A 1 102 ? 1.165 0.649 1.322 1.00 95.38 102 LEU A C 1
ATOM 719 O O . LEU A 1 102 ? 2.0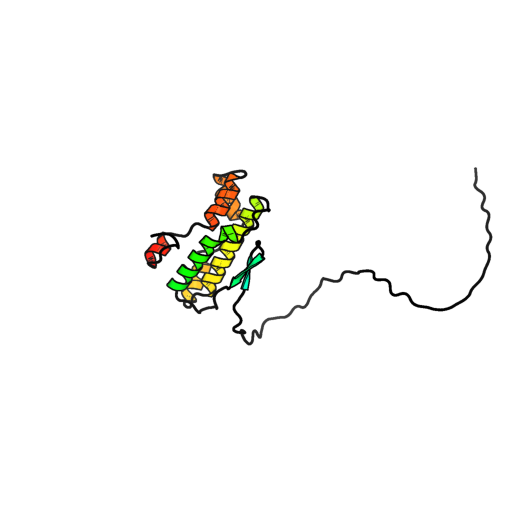75 0.597 0.494 1.00 95.38 102 LEU A O 1
ATOM 723 N N . ARG A 1 103 ? -0.112 0.455 0.977 1.00 95.25 103 ARG A N 1
ATOM 724 C CA . ARG A 1 103 ? -0.494 0.135 -0.399 1.00 95.25 103 ARG A CA 1
ATOM 725 C C . ARG A 1 103 ? -0.082 1.227 -1.381 1.00 95.25 103 ARG A C 1
ATOM 727 O O . ARG A 1 103 ? 0.374 0.919 -2.484 1.00 95.25 103 ARG A O 1
ATOM 734 N N . ASN A 1 104 ? -0.281 2.490 -1.015 1.00 94.75 104 ASN A N 1
ATOM 735 C CA . ASN A 1 104 ? 0.096 3.614 -1.863 1.00 94.75 104 ASN A CA 1
ATOM 736 C C . ASN A 1 104 ? 1.610 3.686 -2.049 1.00 94.75 104 ASN A C 1
ATOM 738 O O . ASN A 1 104 ? 2.052 3.841 -3.185 1.00 94.75 104 ASN A O 1
ATOM 742 N N . THR A 1 105 ? 2.386 3.473 -0.986 1.00 94.12 105 THR A N 1
ATOM 743 C CA . THR A 1 105 ? 3.846 3.362 -1.056 1.00 94.12 105 THR A CA 1
ATOM 744 C C . THR A 1 105 ? 4.275 2.246 -2.003 1.00 94.12 105 THR A C 1
ATOM 746 O O . THR A 1 105 ? 5.062 2.488 -2.915 1.00 94.12 105 THR A O 1
ATOM 749 N N . PHE A 1 106 ? 3.714 1.041 -1.869 1.00 94.31 106 PHE A N 1
ATOM 750 C CA . PHE A 1 106 ? 4.042 -0.071 -2.766 1.00 94.31 106 PHE A CA 1
ATOM 751 C C . PHE A 1 106 ? 3.628 0.200 -4.209 1.00 94.31 106 PHE A C 1
ATOM 753 O O . PHE A 1 106 ? 4.329 -0.204 -5.131 1.00 94.31 106 PHE A O 1
ATOM 760 N N . ARG A 1 107 ? 2.516 0.907 -4.432 1.00 93.88 107 ARG A N 1
ATOM 761 C CA . ARG A 1 107 ? 2.078 1.265 -5.784 1.00 93.88 107 ARG A CA 1
ATOM 762 C C . ARG A 1 107 ? 3.025 2.276 -6.426 1.00 93.88 107 ARG A C 1
ATOM 764 O O . ARG A 1 107 ? 3.319 2.132 -7.609 1.00 93.88 107 ARG A O 1
ATOM 771 N N . THR A 1 108 ? 3.522 3.249 -5.663 1.00 93.81 108 THR A N 1
ATOM 772 C CA . THR A 1 108 ? 4.557 4.180 -6.134 1.00 93.81 108 THR A CA 1
ATOM 773 C C . THR A 1 108 ? 5.854 3.435 -6.435 1.00 93.81 108 THR A C 1
ATOM 775 O O . THR A 1 108 ? 6.336 3.507 -7.560 1.00 93.81 108 THR A O 1
ATOM 778 N N . ALA A 1 109 ? 6.359 2.639 -5.488 1.00 93.88 109 ALA A N 1
ATOM 779 C CA . ALA A 1 109 ? 7.603 1.888 -5.657 1.00 93.88 109 ALA A CA 1
ATOM 780 C C . ALA A 1 109 ? 7.549 0.921 -6.852 1.00 93.88 109 ALA A C 1
ATOM 782 O O . ALA A 1 109 ? 8.520 0.798 -7.593 1.00 93.88 109 ALA A O 1
ATOM 783 N N . ALA A 1 110 ? 6.398 0.282 -7.081 1.00 93.56 110 ALA A N 1
ATOM 784 C CA . ALA A 1 110 ? 6.171 -0.558 -8.251 1.00 93.56 110 ALA A CA 1
ATOM 785 C C . ALA A 1 110 ? 6.309 0.239 -9.557 1.00 93.56 110 ALA A C 1
ATOM 787 O O . ALA A 1 110 ? 6.996 -0.209 -10.467 1.00 93.56 110 ALA A O 1
ATOM 788 N N . ARG A 1 111 ? 5.696 1.428 -9.648 1.00 94.19 111 ARG A N 1
ATOM 789 C CA . ARG A 1 111 ? 5.789 2.285 -10.844 1.00 94.19 111 ARG A CA 1
ATOM 790 C C . ARG A 1 111 ? 7.205 2.795 -11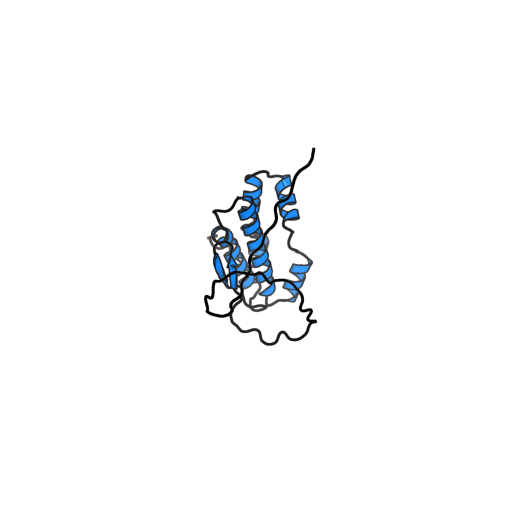.078 1.00 94.19 111 ARG A C 1
ATOM 792 O O . ARG A 1 111 ? 7.656 2.804 -12.213 1.00 94.19 111 ARG A O 1
ATOM 799 N N . GLU A 1 112 ? 7.914 3.174 -10.021 1.00 93.62 112 GLU A N 1
ATOM 800 C CA . GLU A 1 112 ? 9.313 3.608 -10.115 1.00 93.62 112 GLU A CA 1
ATOM 801 C C . GLU A 1 112 ? 10.246 2.483 -10.575 1.00 93.62 112 GLU A C 1
ATOM 803 O O . GLU A 1 112 ? 11.237 2.748 -11.249 1.00 93.62 112 GLU A O 1
ATOM 808 N N . ALA A 1 113 ? 9.935 1.230 -10.236 1.00 94.38 113 ALA A N 1
ATOM 809 C CA . ALA A 1 113 ? 10.727 0.068 -10.629 1.00 94.38 113 ALA A CA 1
ATOM 810 C C . ALA A 1 113 ? 10.488 -0.406 -12.066 1.00 94.38 113 ALA A C 1
ATOM 812 O O . ALA A 1 113 ? 11.308 -1.163 -12.584 1.00 94.38 113 ALA A O 1
ATOM 813 N N . MET A 1 114 ? 9.400 0.020 -12.717 1.00 93.38 114 MET A N 1
ATOM 814 C CA . MET A 1 114 ? 9.108 -0.357 -14.103 1.00 93.38 114 MET A CA 1
ATOM 815 C C . MET A 1 114 ? 10.223 0.127 -15.030 1.00 93.38 114 MET A C 1
ATOM 817 O O . MET A 1 114 ? 10.457 1.323 -15.135 1.00 93.38 114 MET A O 1
ATOM 821 N N . ALA A 1 115 ? 10.887 -0.776 -15.749 1.00 93.75 115 ALA A N 1
ATOM 822 C CA . ALA A 1 115 ? 11.862 -0.397 -16.774 1.00 93.75 115 ALA A CA 1
ATOM 823 C C . ALA A 1 115 ? 11.220 0.450 -17.894 1.00 93.75 115 ALA A C 1
ATOM 825 O O . ALA A 1 115 ? 11.854 1.342 -18.452 1.00 93.75 115 ALA A O 1
ATOM 826 N N . ASP A 1 116 ? 9.933 0.218 -18.172 1.00 92.62 116 ASP A N 1
ATOM 827 C CA . ASP A 1 116 ? 9.116 1.036 -19.070 1.00 92.62 116 ASP A CA 1
ATOM 828 C C . ASP A 1 116 ? 8.605 2.301 -18.352 1.00 92.62 116 ASP A C 1
ATOM 830 O O . ASP A 1 116 ? 7.533 2.328 -17.733 1.00 92.62 116 ASP A O 1
ATOM 834 N N . GLN A 1 117 ? 9.413 3.358 -18.417 1.00 92.81 117 GLN A N 1
ATOM 835 C CA . GLN A 1 117 ? 9.125 4.644 -17.778 1.00 92.81 117 GLN A CA 1
ATOM 836 C C . GLN A 1 117 ? 7.976 5.408 -18.456 1.00 92.81 117 GLN A C 1
ATOM 838 O O . GLN A 1 117 ? 7.278 6.173 -17.787 1.00 92.81 117 GLN A O 1
ATOM 843 N N . GLU A 1 118 ? 7.722 5.181 -19.749 1.00 93.56 118 GLU A N 1
ATOM 844 C CA . GLU A 1 118 ? 6.581 5.786 -20.443 1.00 93.56 118 GLU A CA 1
ATOM 845 C C . GLU A 1 118 ? 5.265 5.208 -19.917 1.00 93.56 118 GLU A C 1
ATOM 847 O O . GLU A 1 118 ? 4.350 5.957 -19.555 1.00 93.56 118 GLU A O 1
ATOM 852 N N . ALA A 1 119 ? 5.186 3.881 -19.776 1.00 90.94 119 ALA A N 1
ATOM 853 C CA . ALA A 1 119 ? 4.037 3.229 -19.160 1.00 90.94 119 ALA A CA 1
ATOM 854 C C . ALA A 1 119 ? 3.853 3.661 -17.695 1.00 90.94 119 ALA A C 1
ATOM 856 O O . ALA A 1 119 ? 2.723 3.913 -17.263 1.00 90.94 119 ALA A O 1
ATOM 857 N N . ALA A 1 120 ? 4.940 3.801 -16.929 1.00 91.75 120 ALA A N 1
ATOM 858 C CA . ALA A 1 120 ? 4.879 4.300 -15.555 1.00 91.75 120 ALA A CA 1
ATOM 859 C C . ALA A 1 120 ? 4.313 5.732 -15.481 1.00 91.75 120 ALA A C 1
ATOM 861 O O . ALA A 1 120 ? 3.421 6.007 -14.669 1.00 91.75 120 ALA A O 1
ATOM 862 N N . ALA A 1 121 ? 4.768 6.633 -16.359 1.00 92.31 121 ALA A N 1
ATOM 863 C CA . ALA A 1 121 ? 4.273 8.006 -16.448 1.00 92.31 121 ALA A CA 1
ATOM 864 C C . ALA A 1 121 ? 2.784 8.056 -16.830 1.00 92.31 121 ALA A C 1
ATOM 866 O O . ALA A 1 121 ? 1.999 8.751 -16.179 1.00 92.31 121 ALA A O 1
ATOM 867 N N . GLN A 1 122 ? 2.366 7.252 -17.812 1.00 93.94 122 GLN A N 1
ATOM 868 C CA . GLN A 1 122 ? 0.958 7.115 -18.195 1.00 93.94 122 GLN A CA 1
ATOM 869 C C . GLN A 1 122 ? 0.094 6.627 -17.027 1.00 93.94 122 GLN A C 1
ATOM 871 O O . GLN A 1 122 ? -0.987 7.165 -16.779 1.00 93.94 122 GLN A O 1
ATOM 876 N N . LEU A 1 123 ? 0.566 5.646 -16.253 1.00 92.31 123 LEU A N 1
ATOM 877 C CA . LEU A 1 123 ? -0.144 5.154 -15.069 1.00 92.31 123 LEU A CA 1
ATOM 878 C C . LEU A 1 123 ? -0.247 6.207 -13.960 1.00 92.31 123 LEU A C 1
ATOM 880 O O . LEU A 1 123 ? -1.260 6.246 -13.258 1.00 92.31 123 LEU A O 1
ATOM 884 N N . ASN A 1 124 ? 0.768 7.054 -13.794 1.00 91.06 124 ASN A N 1
ATOM 885 C CA . ASN A 1 124 ? 0.725 8.167 -12.847 1.00 91.06 124 ASN A CA 1
ATOM 886 C C . ASN A 1 124 ? -0.304 9.226 -13.256 1.00 91.06 124 ASN A C 1
ATOM 888 O O . ASN A 1 124 ? -1.073 9.670 -12.406 1.00 91.06 124 ASN A O 1
ATOM 892 N N . ALA A 1 125 ? -0.371 9.566 -14.545 1.00 91.50 125 ALA A N 1
ATOM 893 C CA . ALA A 1 125 ? -1.313 10.555 -15.064 1.00 91.50 125 ALA A CA 1
ATOM 894 C C . ALA A 1 125 ? -2.766 10.051 -15.067 1.00 91.50 125 ALA A C 1
ATOM 896 O O . ALA A 1 125 ? -3.681 10.755 -14.647 1.00 91.50 125 ALA A O 1
ATOM 897 N N . THR A 1 126 ? -2.991 8.817 -15.522 1.00 92.25 126 THR A N 1
ATOM 898 C CA . THR A 1 126 ? -4.345 8.275 -15.739 1.00 92.25 126 THR A CA 1
ATOM 899 C C . THR A 1 126 ? -4.948 7.618 -14.500 1.00 92.25 126 THR A C 1
ATOM 901 O O . THR A 1 126 ? -6.168 7.492 -14.394 1.00 92.25 126 THR A O 1
ATOM 904 N N . ARG A 1 127 ? -4.116 7.158 -13.557 1.00 88.75 127 ARG A N 1
ATOM 905 C CA . ARG A 1 127 ? -4.557 6.416 -12.364 1.00 88.75 127 ARG A CA 1
ATOM 906 C C . ARG A 1 127 ? -3.915 6.986 -11.094 1.00 88.75 127 ARG A C 1
ATOM 908 O O . ARG A 1 127 ? -3.162 6.263 -10.420 1.00 88.75 127 ARG A O 1
ATOM 915 N N . PRO A 1 128 ? -4.203 8.253 -10.745 1.00 90.50 128 PRO A N 1
ATOM 916 C CA . PRO A 1 128 ? -3.669 8.877 -9.544 1.00 90.50 128 PRO A CA 1
ATOM 917 C C . PRO A 1 128 ? -4.128 8.154 -8.274 1.00 90.50 128 PRO A C 1
ATOM 919 O O . PRO A 1 128 ? -5.081 7.364 -8.258 1.00 90.50 128 PRO A O 1
ATOM 922 N N . HIS A 1 129 ? -3.400 8.392 -7.188 1.00 89.56 129 HIS A N 1
ATOM 923 C CA . HIS A 1 129 ? -3.744 7.837 -5.889 1.00 89.56 129 HIS A CA 1
ATOM 924 C C . HIS A 1 129 ? -4.886 8.656 -5.289 1.00 89.56 129 HIS A C 1
ATOM 926 O O . HIS A 1 129 ? -4.779 9.875 -5.215 1.00 89.56 129 HIS A O 1
ATOM 932 N N . MET A 1 130 ? -5.963 7.996 -4.849 1.00 91.25 130 MET A N 1
ATOM 933 C CA . MET A 1 130 ? -6.985 8.673 -4.047 1.00 91.25 130 MET A CA 1
ATOM 934 C C . MET A 1 130 ? -6.350 9.118 -2.735 1.00 91.25 130 MET A C 1
ATOM 936 O O . MET A 1 130 ? -5.603 8.346 -2.126 1.00 91.25 130 MET A O 1
ATOM 940 N N . THR A 1 131 ? -6.670 10.327 -2.293 1.00 95.88 131 THR A N 1
ATOM 941 C CA . THR A 1 131 ? -6.284 10.822 -0.971 1.00 95.88 131 THR A CA 1
ATOM 942 C C . THR A 1 131 ? -6.967 10.013 0.134 1.00 95.88 131 THR A C 1
ATOM 944 O O . THR A 1 131 ? -7.924 9.263 -0.105 1.00 95.88 131 TH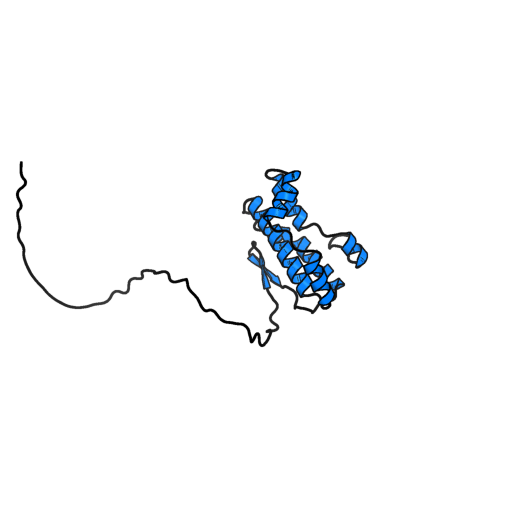R A O 1
ATOM 947 N N . TRP A 1 132 ? -6.482 10.160 1.370 1.00 95.69 132 TRP A N 1
ATOM 948 C CA . TRP A 1 132 ? -7.112 9.529 2.530 1.00 95.69 132 TRP A CA 1
ATOM 949 C C . TRP A 1 132 ? -8.576 9.960 2.658 1.00 95.69 132 TRP A C 1
ATOM 951 O O . TRP A 1 132 ? -9.462 9.112 2.712 1.00 95.69 132 TRP A O 1
ATOM 961 N N . ALA A 1 133 ? -8.843 11.267 2.588 1.00 96.25 133 ALA A N 1
ATOM 962 C CA . ALA A 1 133 ? -10.192 11.817 2.692 1.00 96.25 133 ALA A CA 1
ATOM 963 C C . ALA A 1 133 ? -11.135 11.285 1.599 1.00 96.25 133 ALA A C 1
ATOM 965 O O . ALA A 1 133 ? -12.265 10.903 1.894 1.00 96.25 133 ALA A O 1
ATOM 966 N N . GLU A 1 134 ? -10.675 11.196 0.348 1.00 96.44 134 GLU A N 1
ATOM 967 C CA . GLU A 1 134 ? -11.470 10.615 -0.743 1.00 96.44 134 GLU A CA 1
ATOM 968 C C . GLU A 1 134 ? -11.729 9.121 -0.542 1.00 96.44 134 GLU A C 1
ATOM 970 O O . GLU A 1 134 ? -12.817 8.631 -0.845 1.00 96.44 134 GLU A O 1
ATOM 975 N N . THR A 1 135 ? -10.743 8.394 -0.011 1.00 95.62 135 THR A N 1
ATOM 976 C CA . THR A 1 135 ? -10.880 6.967 0.293 1.00 95.62 135 THR A CA 1
ATOM 977 C C . THR A 1 135 ? -11.918 6.752 1.389 1.00 95.62 135 THR A C 1
ATOM 979 O O . THR A 1 135 ? -12.832 5.950 1.206 1.00 95.62 135 THR A O 1
ATOM 982 N N . VAL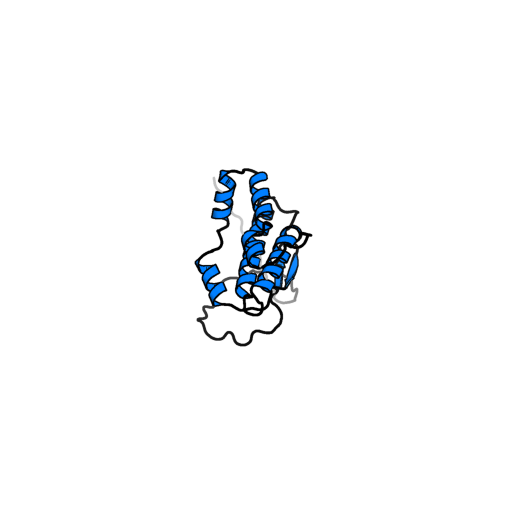 A 1 136 ? -11.828 7.503 2.491 1.00 96.12 136 VAL A N 1
ATOM 983 C CA . VAL A 1 136 ? -12.810 7.449 3.580 1.00 96.12 136 VAL A CA 1
ATOM 984 C C . VAL A 1 136 ? -14.194 7.811 3.057 1.00 96.12 136 VAL A C 1
ATOM 986 O O . VAL A 1 136 ? -15.116 7.026 3.242 1.00 96.12 136 VAL A O 1
ATOM 989 N N . LYS A 1 137 ? -14.327 8.917 2.312 1.00 96.75 137 LYS A N 1
ATOM 990 C CA . LYS A 1 137 ? -15.600 9.357 1.716 1.00 96.75 137 LYS A CA 1
ATOM 991 C C . LYS A 1 137 ? -16.233 8.289 0.822 1.00 96.75 137 LYS A C 1
ATOM 993 O O . LYS A 1 137 ? -17.451 8.127 0.820 1.00 96.75 137 LYS A O 1
ATOM 998 N N . LYS A 1 138 ? -15.419 7.570 0.044 1.00 95.56 138 LYS A N 1
ATOM 999 C CA . LYS A 1 138 ? -15.894 6.482 -0.814 1.00 95.56 138 LYS A CA 1
ATOM 1000 C C . LYS A 1 138 ? -16.524 5.365 0.016 1.00 95.56 138 LYS A C 1
ATOM 1002 O O . LYS A 1 138 ? -17.656 4.984 -0.260 1.00 95.56 138 LYS A O 1
ATOM 1007 N N . TYR A 1 139 ? -15.818 4.844 1.017 1.00 95.56 139 TYR A N 1
ATOM 1008 C CA . TYR A 1 139 ? -16.326 3.721 1.812 1.00 95.56 139 TYR A CA 1
ATOM 1009 C C . TYR A 1 139 ? -17.396 4.141 2.822 1.00 95.56 139 TYR A C 1
ATOM 1011 O O . TYR A 1 139 ? -18.293 3.354 3.103 1.00 95.56 139 TYR A O 1
ATOM 1019 N N . SER A 1 140 ? -17.378 5.385 3.303 1.00 95.56 140 SER A N 1
ATOM 1020 C CA . SER A 1 140 ? -18.382 5.899 4.240 1.00 95.56 140 SER A CA 1
ATOM 1021 C C . SER A 1 140 ? -19.773 6.069 3.622 1.00 95.56 140 SER A C 1
ATOM 1023 O O . SER A 1 140 ? -20.714 6.406 4.331 1.00 95.56 140 SER A O 1
ATOM 1025 N N . SER A 1 141 ? -19.906 5.897 2.302 1.00 94.19 141 SER A N 1
ATOM 1026 C CA . SER A 1 141 ? -21.206 5.888 1.622 1.00 94.19 141 SER A CA 1
ATOM 1027 C C . SER A 1 141 ? -22.000 4.600 1.866 1.00 94.19 141 SER A C 1
ATOM 1029 O O . SER A 1 141 ? -23.226 4.631 1.836 1.00 94.19 141 SER A O 1
ATOM 1031 N N . GLU A 1 142 ? -21.308 3.492 2.146 1.00 94.88 142 GLU A N 1
ATOM 1032 C CA . GLU A 1 142 ? -21.900 2.160 2.336 1.00 94.88 142 GLU A CA 1
ATOM 1033 C C . GLU A 1 142 ? -21.625 1.586 3.734 1.00 94.88 142 GLU A C 1
ATOM 1035 O O . GLU A 1 142 ? -22.426 0.813 4.253 1.00 94.88 142 GLU A O 1
ATOM 1040 N N . TYR A 1 143 ? -20.510 1.970 4.360 1.00 96.31 143 TYR A N 1
ATOM 1041 C CA . TYR A 1 143 ? -20.012 1.378 5.600 1.00 96.31 143 TYR A CA 1
ATOM 1042 C C . TYR A 1 143 ? -19.836 2.437 6.692 1.00 96.31 143 TYR A C 1
ATOM 1044 O O . TYR A 1 143 ? -19.574 3.606 6.415 1.00 96.31 143 TYR A O 1
ATOM 1052 N N . SER A 1 144 ? -19.935 2.034 7.960 1.00 95.19 144 SER A N 1
ATOM 1053 C CA . SER A 1 144 ? -19.765 2.942 9.103 1.00 95.19 144 SER A CA 1
ATOM 1054 C C . SER A 1 144 ? -19.082 2.262 10.291 1.00 95.19 144 SER A C 1
ATOM 1056 O O . SER A 1 144 ? -18.965 1.036 10.346 1.00 95.19 144 SER A O 1
ATOM 1058 N N . GLY A 1 145 ? -18.588 3.068 11.237 1.00 94.81 145 GLY A N 1
ATOM 1059 C CA . GLY A 1 145 ? -17.921 2.578 12.445 1.00 94.81 145 GLY A CA 1
ATOM 1060 C C . GLY A 1 145 ? -16.740 1.654 12.132 1.00 94.81 145 GLY A C 1
ATOM 1061 O O . GLY A 1 145 ? -15.922 1.945 11.264 1.00 94.81 145 GLY A O 1
ATOM 1062 N N . ASN A 1 146 ? -16.663 0.519 12.826 1.00 96.00 146 ASN A N 1
ATOM 1063 C CA . ASN A 1 146 ? -15.585 -0.457 12.635 1.00 96.00 146 ASN A CA 1
ATOM 1064 C C . ASN A 1 146 ? -15.606 -1.113 11.248 1.00 96.00 146 ASN A C 1
ATOM 1066 O O . ASN A 1 146 ? -14.554 -1.478 10.727 1.00 96.00 146 ASN A O 1
ATOM 1070 N N . ASP A 1 147 ? -16.786 -1.254 10.645 1.00 96.56 147 ASP A N 1
ATOM 1071 C CA . ASP A 1 147 ? -16.943 -1.918 9.352 1.00 96.56 147 ASP A CA 1
ATOM 1072 C C . ASP A 1 147 ? -16.335 -1.091 8.208 1.00 96.56 147 ASP A C 1
ATOM 1074 O O . ASP A 1 147 ? -15.654 -1.626 7.332 1.00 96.56 147 ASP A O 1
ATOM 1078 N N . LEU A 1 148 ? -16.453 0.240 8.296 1.00 97.19 148 LEU A N 1
ATOM 1079 C CA . LEU A 1 148 ? -15.758 1.181 7.413 1.00 97.19 148 LEU A CA 1
ATOM 1080 C C . LEU A 1 148 ? -14.242 0.944 7.414 1.00 97.19 148 LEU A C 1
ATOM 1082 O O . LEU A 1 148 ? -13.621 0.815 6.355 1.00 97.19 148 LEU A O 1
ATOM 1086 N N . TRP A 1 149 ? -13.645 0.868 8.602 1.00 97.38 149 TRP A N 1
ATOM 1087 C CA . TRP A 1 149 ? -12.202 0.690 8.754 1.00 97.38 149 TRP A CA 1
ATOM 1088 C C . TRP A 1 149 ? -11.743 -0.681 8.265 1.00 97.38 149 TRP A C 1
ATOM 1090 O O . TRP A 1 149 ? -10.785 -0.767 7.494 1.00 97.38 149 TRP A O 1
ATOM 1100 N N . ASN A 1 150 ? -12.481 -1.738 8.611 1.00 95.94 150 ASN A N 1
ATOM 1101 C CA . ASN A 1 150 ? -12.225 -3.088 8.112 1.00 95.94 150 ASN A CA 1
ATOM 1102 C C . ASN A 1 150 ? -12.290 -3.153 6.582 1.00 95.94 150 ASN A C 1
ATOM 1104 O O . ASN A 1 150 ? -11.453 -3.813 5.961 1.00 95.94 150 ASN A O 1
ATOM 1108 N N . GLN A 1 151 ? -13.216 -2.426 5.950 1.00 96.62 151 GLN A N 1
ATOM 1109 C CA . GLN A 1 151 ? -13.291 -2.391 4.493 1.00 96.62 151 GLN A CA 1
ATOM 1110 C C . GLN A 1 151 ? -12.136 -1.652 3.835 1.00 96.62 151 GLN A C 1
ATOM 1112 O O . GLN A 1 151 ? -11.670 -2.090 2.781 1.00 96.62 151 GLN A O 1
ATOM 1117 N N . ILE A 1 152 ? -11.616 -0.593 4.452 1.00 96.25 152 ILE A N 1
ATOM 1118 C CA . ILE A 1 152 ? -10.407 0.076 3.964 1.00 96.25 152 ILE A CA 1
ATOM 1119 C C . ILE A 1 152 ? -9.184 -0.846 4.109 1.00 96.25 152 ILE A C 1
ATOM 1121 O O . ILE A 1 152 ? -8.414 -0.982 3.154 1.00 96.25 152 ILE A O 1
ATOM 1125 N N . ILE A 1 153 ? -9.043 -1.548 5.240 1.00 95.62 153 ILE A N 1
ATOM 1126 C CA . ILE A 1 153 ? -7.971 -2.537 5.469 1.00 95.62 153 ILE A CA 1
ATOM 1127 C C . ILE A 1 153 ? -8.052 -3.676 4.446 1.00 95.62 153 ILE A C 1
ATOM 1129 O O . ILE A 1 153 ? -7.049 -4.039 3.828 1.00 95.62 153 ILE A O 1
ATOM 1133 N N . GLY A 1 154 ? -9.244 -4.231 4.221 1.00 94.19 154 GLY A N 1
ATOM 1134 C CA . GLY A 1 154 ? -9.461 -5.282 3.230 1.00 94.19 154 GLY A CA 1
ATOM 1135 C C . GLY A 1 154 ? -9.191 -4.789 1.809 1.00 94.19 154 GLY A C 1
ATOM 1136 O O . GLY A 1 154 ? -8.529 -5.461 1.020 1.00 94.19 154 GLY A O 1
ATOM 1137 N N . ALA A 1 155 ? -9.631 -3.576 1.473 1.00 92.88 155 ALA A N 1
ATOM 1138 C CA . ALA A 1 155 ? -9.365 -2.967 0.177 1.00 92.88 155 ALA A CA 1
ATOM 1139 C C . ALA A 1 155 ? -7.876 -2.727 -0.085 1.00 92.88 155 ALA A C 1
ATOM 1141 O O . ALA A 1 155 ? -7.467 -2.752 -1.249 1.00 92.88 155 ALA A O 1
ATOM 1142 N N . ALA A 1 156 ? -7.077 -2.514 0.964 1.00 91.25 156 ALA A N 1
ATOM 1143 C CA . ALA A 1 156 ? -5.638 -2.359 0.833 1.00 91.25 156 ALA A CA 1
ATOM 1144 C C . ALA A 1 156 ? -4.954 -3.634 0.292 1.00 91.25 156 ALA A C 1
ATOM 1146 O O . ALA A 1 156 ? -3.952 -3.544 -0.409 1.00 91.25 156 ALA A O 1
ATOM 1147 N N . GLN A 1 157 ? -5.544 -4.801 0.558 1.00 89.38 157 GLN A N 1
ATOM 1148 C CA . GLN A 1 157 ? -5.025 -6.124 0.190 1.00 89.38 157 GLN A CA 1
ATOM 1149 C C . GLN A 1 157 ? -5.581 -6.643 -1.146 1.00 89.38 157 GLN A C 1
ATOM 1151 O O . GLN A 1 157 ? -5.068 -7.602 -1.723 1.00 89.38 157 GLN A O 1
ATOM 1156 N N . ARG A 1 158 ? -6.674 -6.050 -1.644 1.00 85.81 158 ARG A N 1
ATOM 1157 C CA . ARG A 1 158 ? -7.359 -6.526 -2.853 1.00 85.81 158 ARG A CA 1
ATOM 1158 C C . ARG A 1 158 ? -6.573 -6.162 -4.108 1.00 85.81 158 ARG A C 1
ATOM 1160 O O . ARG A 1 158 ? -6.571 -5.003 -4.533 1.00 85.81 158 ARG A O 1
ATOM 1167 N N . SER A 1 159 ? -6.020 -7.178 -4.762 1.00 76.19 159 SER A N 1
ATOM 1168 C CA . SER A 1 159 ? -5.393 -7.024 -6.072 1.00 76.19 159 SER A CA 1
ATOM 1169 C C . SER A 1 159 ? -6.418 -6.911 -7.211 1.00 76.19 159 SER A C 1
ATOM 1171 O O . SER A 1 159 ? -7.525 -7.447 -7.160 1.00 76.19 159 SER A O 1
ATOM 1173 N N . ASN A 1 160 ? -6.046 -6.199 -8.278 1.00 77.12 160 ASN A N 1
ATOM 1174 C CA . ASN A 1 160 ? -6.855 -6.114 -9.498 1.00 77.12 160 ASN A CA 1
ATOM 1175 C C . ASN A 1 160 ? -6.709 -7.390 -10.355 1.00 77.12 160 ASN A C 1
ATOM 1177 O O . ASN A 1 160 ? -5.685 -7.590 -11.013 1.00 77.12 160 ASN A O 1
ATOM 1181 N N . SER A 1 161 ? -7.745 -8.230 -10.371 1.00 76.31 161 SER A N 1
ATOM 1182 C CA . SER A 1 161 ? -7.755 -9.512 -11.090 1.00 76.31 161 SER A CA 1
ATOM 1183 C C . SER A 1 161 ? -7.691 -9.377 -12.617 1.00 76.31 161 SER A C 1
ATOM 1185 O O . SER A 1 161 ? -7.128 -10.249 -13.276 1.00 76.31 161 SER A O 1
ATOM 1187 N N . ALA A 1 162 ? -8.195 -8.282 -13.196 1.00 74.50 162 ALA A N 1
ATOM 1188 C CA . ALA A 1 162 ? -8.133 -8.055 -14.641 1.00 74.50 162 ALA A CA 1
ATOM 1189 C C . ALA A 1 162 ? -6.690 -7.822 -15.117 1.00 74.50 162 ALA A C 1
ATOM 1191 O O . ALA A 1 162 ? -6.267 -8.418 -16.105 1.00 74.50 162 ALA A O 1
ATOM 1192 N N . VAL A 1 163 ? -5.912 -7.031 -14.366 1.00 74.00 163 VAL A N 1
ATOM 1193 C CA . VAL A 1 163 ? -4.478 -6.805 -14.642 1.00 74.00 163 VAL A CA 1
ATOM 1194 C C . VAL A 1 163 ? -3.667 -8.090 -14.441 1.00 74.00 163 VAL A C 1
ATOM 1196 O O . VAL A 1 163 ? -2.740 -8.370 -15.194 1.00 74.00 163 VAL A O 1
ATOM 1199 N N . ASN A 1 164 ? -4.039 -8.906 -13.450 1.00 79.56 164 ASN A N 1
ATOM 1200 C CA . ASN A 1 164 ? -3.427 -10.220 -13.234 1.00 79.56 164 ASN A CA 1
ATOM 1201 C C . ASN A 1 164 ? -3.628 -11.124 -14.458 1.00 79.56 164 ASN A C 1
ATOM 1203 O O . ASN A 1 164 ? -2.673 -11.711 -14.959 1.00 79.56 164 ASN A O 1
ATOM 1207 N N . LYS A 1 165 ? -4.857 -11.168 -14.987 1.00 78.69 165 LYS A N 1
ATOM 1208 C CA . LYS A 1 165 ? -5.202 -11.960 -16.172 1.00 78.69 165 LYS A CA 1
ATOM 1209 C C . LYS A 1 165 ? -4.483 -11.471 -17.432 1.00 78.69 165 LYS A C 1
ATOM 1211 O O . LYS A 1 165 ? -3.981 -12.303 -18.178 1.00 78.69 165 LYS A O 1
ATOM 1216 N N . SER A 1 166 ? -4.405 -10.157 -17.662 1.00 74.69 166 SER A N 1
ATOM 1217 C CA . SER A 1 166 ? -3.740 -9.605 -18.854 1.00 74.69 166 SER A CA 1
ATOM 1218 C C . SER A 1 166 ? -2.231 -9.850 -18.870 1.00 74.69 166 SER A C 1
ATOM 1220 O O . SER A 1 166 ? -1.650 -9.964 -19.940 1.00 74.69 166 SER A O 1
ATOM 1222 N N . LEU A 1 167 ? -1.601 -9.927 -17.693 1.00 76.31 167 LEU A N 1
ATOM 1223 C CA . LEU A 1 167 ? -0.164 -10.179 -17.551 1.00 76.31 167 LEU A CA 1
ATOM 1224 C C . LEU A 1 167 ? 0.173 -11.660 -17.309 1.00 76.31 167 LEU A C 1
ATOM 1226 O O . LEU A 1 167 ? 1.344 -11.996 -17.173 1.00 76.31 167 LEU A O 1
ATOM 1230 N N . GLY A 1 168 ? -0.828 -12.544 -17.216 1.00 78.62 168 GLY A N 1
ATOM 1231 C CA . GLY A 1 168 ? -0.622 -13.966 -16.919 1.00 78.62 168 GLY A CA 1
ATOM 1232 C C . GLY A 1 168 ? -0.067 -14.248 -15.515 1.00 78.62 168 GLY A C 1
ATOM 1233 O O . GLY A 1 168 ? 0.509 -15.308 -15.286 1.00 78.62 168 GLY A O 1
ATOM 1234 N N . VAL A 1 169 ? -0.225 -13.318 -14.567 1.00 75.12 169 VAL A N 1
ATOM 1235 C CA . VAL A 1 169 ? 0.326 -13.429 -13.208 1.00 75.12 169 VAL A CA 1
ATOM 1236 C C . VAL A 1 169 ? -0.752 -13.905 -12.238 1.00 75.12 169 VAL A C 1
ATOM 1238 O O . VAL A 1 169 ? -1.845 -13.342 -12.196 1.00 75.12 169 VAL A O 1
ATOM 1241 N N . LYS A 1 170 ? -0.446 -14.912 -11.413 1.00 71.25 170 LYS A N 1
ATOM 1242 C CA . LYS A 1 170 ? -1.331 -15.376 -10.334 1.00 71.25 170 LYS A CA 1
ATOM 1243 C C . LYS A 1 170 ? -0.945 -14.728 -8.995 1.00 71.25 170 LYS A C 1
ATOM 1245 O O . LYS A 1 170 ? 0.248 -14.607 -8.716 1.00 71.25 170 LYS A O 1
ATOM 1250 N N . PRO A 1 171 ? -1.913 -14.312 -8.156 1.00 63.81 171 PRO A N 1
ATOM 1251 C CA . PRO A 1 171 ? -1.611 -13.880 -6.798 1.00 63.81 171 PRO A CA 1
ATOM 1252 C C . PRO A 1 171 ? -1.036 -15.049 -5.977 1.00 63.81 171 PRO A C 1
ATOM 1254 O O . PRO A 1 171 ? -1.437 -16.199 -6.190 1.00 63.81 171 PRO A O 1
ATOM 1257 N N . PRO A 1 172 ? -0.106 -14.782 -5.044 1.00 57.81 172 PRO A N 1
ATOM 1258 C CA . PRO A 1 172 ? 0.459 -15.822 -4.190 1.00 57.81 172 PRO A CA 1
ATOM 1259 C C . PRO A 1 172 ? -0.660 -16.518 -3.396 1.00 57.81 172 PRO A C 1
ATOM 1261 O O . PRO A 1 172 ? -1.453 -15.855 -2.734 1.00 57.81 172 PRO A O 1
ATOM 1264 N N . GLY A 1 173 ? -0.746 -17.849 -3.502 1.00 51.34 173 GLY A N 1
ATOM 1265 C CA . GLY A 1 173 ? -1.774 -18.674 -2.846 1.00 51.34 173 GLY A CA 1
ATOM 1266 C C . GLY A 1 173 ? -2.969 -19.088 -3.720 1.00 51.34 173 GLY A C 1
ATOM 1267 O O . GLY A 1 173 ? -3.759 -19.919 -3.283 1.00 51.34 173 GLY A O 1
ATOM 1268 N N . ALA A 1 174 ? -3.096 -18.582 -4.952 1.00 50.31 174 ALA A N 1
ATOM 1269 C CA . ALA A 1 174 ? -4.070 -19.092 -5.922 1.00 50.31 174 ALA A CA 1
ATOM 1270 C C . ALA A 1 174 ? -3.472 -20.282 -6.696 1.00 50.31 174 ALA A C 1
ATOM 1272 O O . ALA A 1 174 ? -2.847 -20.087 -7.744 1.00 50.31 174 ALA A O 1
ATOM 1273 N N . GLN A 1 175 ? -3.616 -21.494 -6.148 1.00 36.62 175 GLN A N 1
ATOM 1274 C CA . GLN A 1 175 ? -3.365 -22.741 -6.885 1.00 36.62 175 GLN A CA 1
ATOM 1275 C C . GLN A 1 175 ? -4.514 -22.999 -7.861 1.00 36.62 175 GLN A C 1
ATOM 1277 O O . GLN A 1 175 ? -5.673 -23.003 -7.393 1.00 36.62 175 GLN A O 1
#

Foldseek 3Di:
DDDDDDDDDDDDDDDDDDDDDDDDDDDDDDDDDDDDDDDPPDDDPPFDWDQFQLRDIDGFADFLADALLRLLQQLLVQLQCLVVRADPVDDLQRSLVRLLVSLVVSLLSSLRRHNPVVVSVVCCVVPPRDDPVRLLVVLVVPDDDNRSSVVSNVVSSDDDVVSCVVSVHDRPPPD